Protein AF-A0A7G5ZNH6-F1 (afdb_monomer)

Radius of gyration: 26.56 Å; Cα contacts (8 Å, |Δi|>4): 134; chains: 1; bounding box: 66×35×70 Å

Solvent-accessible surface area (backbone atoms only — not comparable to full-atom values): 10692 Å² total; per-residue (Å²): 131,82,95,62,78,87,57,36,32,20,46,42,86,86,41,49,82,41,78,78,55,99,46,35,38,27,45,31,84,90,61,88,40,74,40,71,45,89,46,67,31,53,61,54,41,54,59,50,38,53,75,42,40,45,77,91,48,42,70,60,53,36,48,75,42,68,35,55,70,68,61,44,50,53,49,48,64,71,48,48,87,47,52,41,69,50,75,77,80,75,78,91,71,68,55,74,79,76,97,53,92,48,67,68,60,42,51,52,50,52,52,55,39,46,77,74,68,49,54,77,50,89,79,74,72,87,74,84,75,82,80,90,74,90,77,82,81,82,84,87,81,78,84,84,82,88,79,89,77,88,75,89,78,86,85,86,84,82,83,80,88,132

Nearest PDB structures (foldseek):
  5lq4-assembly1_B  TM=7.331E-01  e=2.150E-02  Cyanothece sp. PCC 7425
  8pz5-assembly1_B  TM=7.211E-01  e=5.035E-02  Cyanothece sp. PCC 7425

Sequence (162 aa):
MPLTPPILTRLTPTAPLLWRDERTLQLGDDGDMRFDADDPWVELLLSRLRSGFRRASFDVIAHATGAPRDAARALLARIAPLLLDDPPTPRPAWIESIGLADGRSEYRMREALADEGSRWSTTAQPTRWRSSWSGEPQPRCSSHASCETTRLTSRWRSNRDA

pLDDT: mean 72.9, std 21.89, range [30.67, 95.19]

Structure (mmCIF, N/CA/C/O backbone):
data_AF-A0A7G5ZNH6-F1
#
_entry.id   AF-A0A7G5ZNH6-F1
#
loop_
_atom_site.group_PDB
_atom_site.id
_atom_site.type_symbol
_atom_site.label_atom_id
_atom_site.label_alt_id
_atom_site.label_comp_id
_atom_site.label_asym_id
_atom_site.label_entity_id
_atom_site.label_seq_id
_atom_site.pdbx_PDB_ins_code
_atom_site.Cartn_x
_atom_site.Cartn_y
_atom_site.Cartn_z
_atom_site.occupancy
_atom_site.B_iso_or_equiv
_atom_site.auth_seq_id
_atom_site.auth_comp_id
_atom_site.auth_asym_id
_atom_site.auth_atom_id
_atom_site.pdbx_PDB_model_num
ATOM 1 N N . MET A 1 1 ? -6.447 -16.656 -20.435 1.00 41.53 1 MET A N 1
ATOM 2 C CA . MET A 1 1 ? -5.672 -15.439 -20.105 1.00 41.53 1 MET A CA 1
ATOM 3 C C . MET A 1 1 ? -6.065 -15.012 -18.698 1.00 41.53 1 MET A C 1
ATOM 5 O O . MET A 1 1 ? -7.253 -14.775 -18.505 1.00 41.53 1 MET A O 1
ATOM 9 N N . PRO A 1 2 ? -5.168 -15.004 -17.697 1.00 47.31 2 PRO A N 1
ATOM 10 C CA . PRO A 1 2 ? -5.538 -14.529 -16.367 1.00 47.31 2 PRO A CA 1
ATOM 11 C C . PRO A 1 2 ? -5.859 -13.027 -16.430 1.00 47.31 2 PRO A C 1
ATOM 13 O O . PRO A 1 2 ? -5.131 -12.261 -17.052 1.00 47.31 2 PRO A O 1
ATOM 16 N N . LEU A 1 3 ? -6.963 -12.620 -15.801 1.00 57.75 3 LEU A N 1
ATOM 17 C CA . LEU A 1 3 ? -7.520 -11.258 -15.849 1.00 57.75 3 LEU A CA 1
ATOM 18 C C . LEU A 1 3 ? -6.776 -10.246 -14.958 1.00 57.75 3 LEU A C 1
ATOM 20 O O . LEU A 1 3 ? -7.208 -9.106 -14.820 1.00 57.75 3 LEU A O 1
ATOM 24 N N . THR A 1 4 ? -5.669 -10.639 -14.329 1.00 51.97 4 THR A N 1
ATOM 25 C CA . THR A 1 4 ? -4.931 -9.782 -13.396 1.00 51.97 4 THR A CA 1
ATOM 26 C C . THR A 1 4 ? -3.460 -9.770 -13.789 1.00 51.97 4 THR A C 1
ATOM 28 O O . THR A 1 4 ? -2.849 -10.843 -13.821 1.00 51.97 4 THR A O 1
ATOM 31 N N . PRO A 1 5 ? -2.874 -8.592 -14.073 1.00 56.25 5 PRO A N 1
ATOM 32 C CA . PRO A 1 5 ? -1.433 -8.468 -14.215 1.00 56.25 5 PRO A CA 1
ATOM 33 C C . PRO A 1 5 ? -0.747 -9.069 -12.979 1.00 56.25 5 PRO A C 1
ATOM 35 O O . PRO A 1 5 ? -1.223 -8.851 -11.863 1.00 56.25 5 PRO A O 1
ATOM 38 N N . PRO A 1 6 ? 0.372 -9.798 -13.125 1.00 66.38 6 PRO A N 1
ATOM 39 C CA . PRO A 1 6 ? 1.111 -10.357 -11.991 1.00 66.38 6 PRO A CA 1
ATOM 40 C C . PRO A 1 6 ? 1.822 -9.284 -11.147 1.00 66.38 6 PRO A C 1
ATOM 42 O O . PRO A 1 6 ? 2.584 -9.632 -10.251 1.00 66.38 6 PRO A O 1
ATOM 45 N N . ILE A 1 7 ? 1.585 -8.002 -11.438 1.00 75.00 7 ILE A N 1
ATOM 46 C CA . ILE A 1 7 ? 2.196 -6.855 -10.780 1.00 75.00 7 ILE A CA 1
ATOM 47 C C . ILE A 1 7 ? 1.801 -6.877 -9.301 1.00 75.00 7 ILE A C 1
ATOM 49 O O . ILE A 1 7 ? 0.620 -6.819 -8.946 1.00 75.00 7 ILE A O 1
ATOM 53 N N . LEU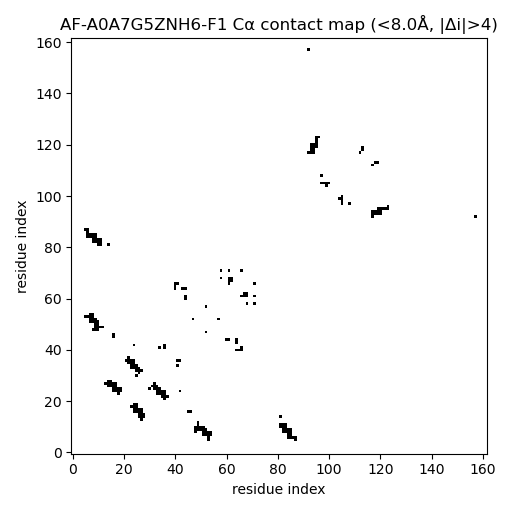 A 1 8 ? 2.811 -7.015 -8.448 1.00 85.50 8 LEU A N 1
ATOM 54 C CA . LEU A 1 8 ? 2.682 -6.876 -7.006 1.00 85.50 8 LEU A CA 1
ATOM 55 C C . LEU A 1 8 ? 2.840 -5.402 -6.652 1.00 85.50 8 LEU A C 1
ATOM 57 O O . LEU A 1 8 ? 3.670 -4.713 -7.222 1.00 85.50 8 LEU A O 1
ATOM 61 N N . THR A 1 9 ? 2.043 -4.926 -5.711 1.00 90.00 9 THR A N 1
ATOM 62 C CA . THR A 1 9 ? 2.168 -3.601 -5.112 1.00 90.00 9 THR A CA 1
ATOM 63 C C . THR A 1 9 ? 2.789 -3.767 -3.733 1.00 90.00 9 THR A C 1
ATOM 65 O O . THR A 1 9 ? 2.381 -4.651 -2.980 1.00 90.00 9 THR A O 1
ATOM 68 N N . ARG A 1 10 ? 3.750 -2.924 -3.368 1.00 91.56 10 ARG A N 1
ATOM 69 C CA . ARG A 1 10 ? 4.380 -2.912 -2.042 1.00 91.56 10 ARG A CA 1
ATOM 70 C C . ARG A 1 10 ? 4.519 -1.496 -1.512 1.00 91.56 10 ARG A C 1
ATOM 72 O O . ARG A 1 10 ? 4.563 -0.539 -2.278 1.00 91.56 10 ARG A O 1
ATOM 79 N N . LEU A 1 11 ? 4.608 -1.367 -0.193 1.00 90.88 11 LEU A N 1
ATOM 80 C CA . LEU A 1 11 ? 5.057 -0.114 0.413 1.00 90.88 11 LEU A CA 1
ATOM 81 C C . LEU A 1 11 ? 6.497 0.192 -0.012 1.00 90.88 11 LEU A C 1
ATOM 83 O O . LEU A 1 11 ? 7.318 -0.723 -0.132 1.00 90.88 11 LEU A O 1
ATOM 87 N N . THR A 1 12 ? 6.796 1.473 -0.229 1.00 87.56 12 THR A N 1
ATOM 88 C CA . THR A 1 12 ? 8.145 1.911 -0.585 1.00 87.56 12 THR A CA 1
ATOM 89 C C . THR A 1 12 ? 9.167 1.459 0.467 1.00 87.56 12 THR A C 1
ATOM 91 O O .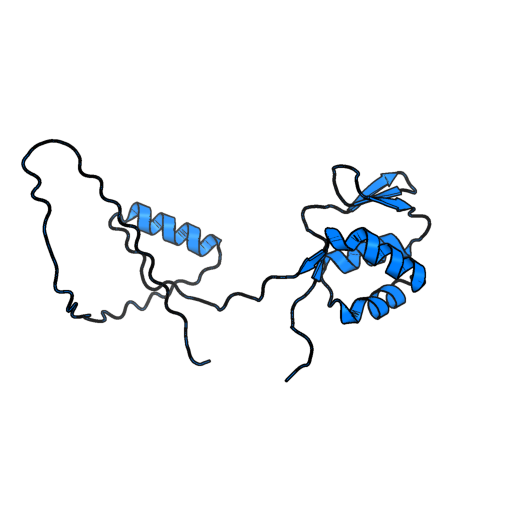 THR A 1 12 ? 8.951 1.664 1.665 1.00 87.56 12 THR A O 1
ATOM 94 N N . PRO A 1 13 ? 10.297 0.848 0.061 1.00 85.44 13 PRO A N 1
ATOM 95 C CA . PRO A 1 13 ? 11.324 0.415 1.004 1.00 85.44 13 PRO A CA 1
ATOM 96 C C . PRO A 1 13 ? 12.049 1.593 1.665 1.00 85.44 13 PRO A C 1
ATOM 98 O O . PRO A 1 13 ? 12.685 1.403 2.697 1.00 85.44 13 PRO A O 1
ATOM 101 N N . THR A 1 14 ? 11.945 2.797 1.094 1.00 86.38 14 THR A N 1
ATOM 102 C CA . THR A 1 14 ? 12.556 4.018 1.634 1.00 86.38 14 THR A CA 1
ATOM 103 C C . THR A 1 14 ? 11.829 4.562 2.860 1.00 86.38 14 THR A C 1
ATOM 105 O O . THR A 1 14 ? 12.404 5.368 3.577 1.00 86.38 14 THR A O 1
ATOM 108 N N . ALA A 1 15 ? 10.592 4.125 3.123 1.00 87.06 15 ALA A N 1
ATOM 109 C CA . ALA A 1 15 ? 9.819 4.553 4.282 1.00 87.06 15 ALA A CA 1
ATOM 110 C C . ALA A 1 15 ? 9.775 3.426 5.332 1.00 87.06 15 ALA A C 1
ATOM 112 O O . ALA A 1 15 ? 8.913 2.543 5.248 1.00 87.06 15 ALA A O 1
ATOM 113 N N . PRO A 1 16 ? 10.701 3.396 6.311 1.00 87.75 16 PRO A N 1
ATOM 114 C CA . PRO A 1 16 ? 10.678 2.387 7.365 1.00 87.75 16 PRO A CA 1
ATOM 115 C C . PRO A 1 16 ? 9.462 2.569 8.283 1.00 87.75 16 PRO A C 1
ATOM 117 O O . PRO A 1 16 ? 9.012 3.688 8.518 1.00 87.75 16 PRO A O 1
ATOM 120 N N . LEU A 1 17 ? 8.949 1.460 8.822 1.00 89.62 17 LEU A N 1
ATOM 121 C CA . LEU A 1 17 ? 7.945 1.477 9.887 1.00 89.62 17 LEU A CA 1
ATOM 122 C C . LEU A 1 17 ? 8.673 1.608 11.231 1.00 89.62 17 LEU A C 1
ATOM 124 O O . LEU A 1 17 ? 9.494 0.753 11.564 1.00 89.62 17 LEU A O 1
ATOM 128 N N . LEU A 1 18 ? 8.401 2.682 11.967 1.00 90.94 18 LEU A N 1
ATOM 129 C CA . LEU A 1 18 ? 9.095 3.057 13.196 1.00 90.94 18 LEU A CA 1
ATOM 130 C C . LEU A 1 18 ? 8.087 3.317 14.313 1.00 90.94 18 LEU A C 1
ATOM 132 O O . LEU A 1 18 ? 7.149 4.091 14.142 1.00 90.94 18 LEU A O 1
ATOM 136 N N . TRP A 1 19 ? 8.324 2.734 15.481 1.00 91.38 19 TRP A N 1
ATOM 137 C CA .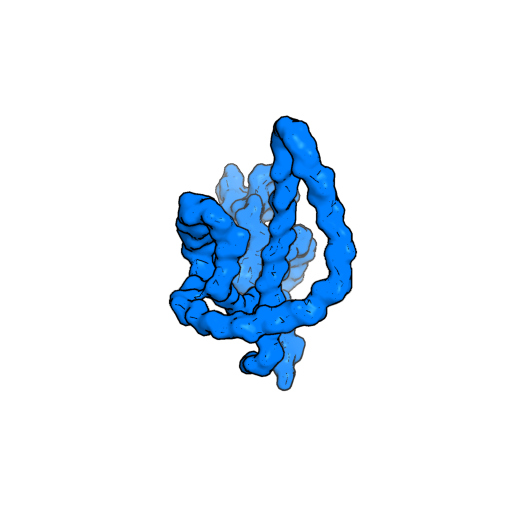 TRP A 1 19 ? 7.643 3.132 16.708 1.00 91.38 19 TRP A CA 1
ATOM 138 C C . TRP A 1 19 ? 8.243 4.449 17.212 1.00 91.38 19 TRP A C 1
ATOM 140 O O . TRP A 1 19 ? 9.465 4.565 17.337 1.00 91.38 19 TRP A O 1
ATOM 150 N N . ARG A 1 20 ? 7.402 5.462 17.445 1.00 89.81 20 ARG A N 1
ATOM 151 C CA . ARG A 1 20 ? 7.835 6.758 18.003 1.00 89.81 20 ARG A CA 1
ATOM 152 C C . ARG A 1 20 ? 7.628 6.835 19.507 1.00 89.81 20 ARG A C 1
ATOM 154 O O . ARG A 1 20 ? 8.496 7.349 20.205 1.00 89.81 20 ARG A O 1
ATOM 161 N N . ASP A 1 21 ? 6.517 6.291 19.968 1.00 89.31 21 ASP A N 1
ATOM 162 C CA . ASP A 1 21 ? 6.145 6.134 21.369 1.00 89.31 21 ASP A CA 1
ATOM 163 C C . ASP A 1 21 ? 5.277 4.871 21.500 1.00 89.31 21 ASP A C 1
ATOM 165 O O . ASP A 1 21 ? 5.155 4.102 20.545 1.00 89.31 21 ASP A O 1
ATOM 169 N N . GLU A 1 22 ? 4.697 4.627 22.671 1.00 88.44 22 GLU A N 1
ATOM 170 C CA . GLU A 1 22 ? 3.891 3.437 22.949 1.00 88.44 22 GLU A CA 1
ATOM 171 C C . GLU A 1 22 ? 2.554 3.368 22.190 1.00 88.44 22 GLU A C 1
ATOM 173 O O . GLU A 1 22 ? 1.926 2.309 22.178 1.00 88.44 22 GLU A O 1
ATOM 178 N N . ARG A 1 23 ? 2.120 4.460 21.545 1.00 90.06 23 ARG A N 1
ATOM 179 C CA . ARG A 1 23 ? 0.837 4.557 20.818 1.00 90.06 23 ARG A CA 1
ATOM 180 C C . ARG A 1 23 ? 0.964 5.094 19.400 1.00 90.06 23 ARG A C 1
ATOM 182 O O . ARG A 1 23 ? -0.035 5.184 18.700 1.00 90.06 23 ARG A O 1
ATOM 189 N N . THR A 1 24 ? 2.163 5.432 18.945 1.00 91.12 24 THR A N 1
ATOM 190 C CA . THR A 1 24 ? 2.360 6.088 17.655 1.00 91.12 24 THR A CA 1
ATOM 191 C C . THR A 1 24 ? 3.302 5.284 16.781 1.00 91.12 24 THR A C 1
ATOM 193 O O . THR A 1 24 ? 4.517 5.216 17.005 1.00 91.12 24 THR A O 1
ATOM 196 N N . LEU A 1 25 ? 2.731 4.752 15.704 1.00 92.06 25 LEU A N 1
ATOM 197 C CA . LEU A 1 25 ? 3.462 4.187 14.580 1.00 92.06 25 LEU A CA 1
ATOM 198 C C . LEU A 1 25 ? 3.701 5.264 13.529 1.00 92.06 25 LEU A C 1
ATOM 200 O O . LEU A 1 25 ? 2.788 5.967 13.102 1.00 92.06 25 LEU A O 1
ATOM 204 N N . GLN A 1 26 ? 4.937 5.370 13.069 1.00 91.81 26 GLN A N 1
ATOM 205 C CA . GLN A 1 26 ? 5.335 6.262 11.995 1.00 91.81 26 GLN A CA 1
ATOM 206 C C . GLN A 1 26 ? 5.799 5.457 10.784 1.00 91.81 26 GLN A C 1
ATOM 208 O O . GLN A 1 26 ? 6.508 4.462 10.916 1.00 91.81 26 GLN A O 1
ATOM 213 N N . LEU A 1 27 ? 5.430 5.922 9.595 1.00 89.81 27 LEU A N 1
ATOM 214 C CA . LEU A 1 27 ? 5.951 5.424 8.330 1.00 89.81 27 LEU A CA 1
ATOM 215 C C . LEU A 1 27 ? 6.824 6.507 7.685 1.00 89.81 27 LEU A C 1
ATOM 217 O O . LEU A 1 27 ? 6.343 7.605 7.411 1.00 89.81 27 LEU A O 1
ATOM 221 N N . GLY A 1 28 ? 8.099 6.189 7.455 1.00 87.19 28 GLY A N 1
ATOM 222 C CA . GLY A 1 28 ? 9.112 7.147 7.001 1.00 87.19 28 GLY A CA 1
ATOM 223 C C . GLY A 1 28 ? 9.904 7.774 8.148 1.00 87.19 28 GLY A C 1
ATOM 224 O O . GLY A 1 28 ? 9.526 7.680 9.315 1.00 87.19 28 GLY A O 1
ATOM 225 N N . ASP A 1 29 ? 11.016 8.419 7.824 1.00 80.62 29 ASP A N 1
ATOM 226 C CA . ASP A 1 29 ? 11.873 9.170 8.747 1.00 80.62 29 ASP A CA 1
ATOM 227 C C . ASP A 1 29 ? 11.396 10.618 8.935 1.00 80.62 29 ASP A C 1
ATOM 229 O O . ASP A 1 29 ? 11.314 11.072 10.081 1.00 80.62 29 ASP A O 1
ATOM 233 N N . ASP A 1 30 ? 10.958 11.268 7.854 1.00 74.75 30 ASP A N 1
ATOM 234 C CA . ASP A 1 30 ? 10.580 12.692 7.805 1.00 74.75 30 ASP A CA 1
ATOM 235 C C . ASP A 1 30 ? 9.285 13.060 8.561 1.00 74.75 30 ASP A C 1
ATOM 237 O O . ASP A 1 30 ? 9.006 14.231 8.804 1.00 74.75 30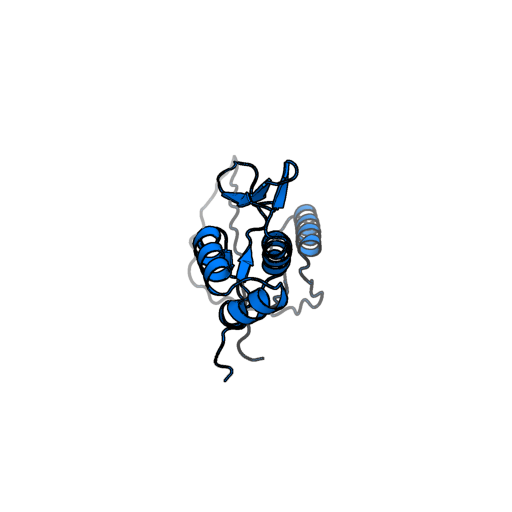 ASP A O 1
ATOM 241 N N . GLY A 1 31 ? 8.514 12.076 9.040 1.00 63.88 31 GLY A N 1
ATOM 242 C CA . GLY A 1 31 ? 7.381 12.329 9.946 1.00 63.88 31 GLY A CA 1
ATOM 243 C C . GLY A 1 31 ? 6.026 12.561 9.285 1.00 63.88 31 GLY A C 1
ATOM 244 O O . GLY A 1 31 ? 5.051 12.760 10.009 1.00 63.88 31 GLY A O 1
ATOM 245 N N . ASP A 1 32 ? 5.935 12.462 7.960 1.00 72.81 32 ASP A N 1
ATOM 246 C CA . ASP A 1 32 ? 4.722 12.800 7.202 1.00 72.81 32 ASP A CA 1
ATOM 247 C C . ASP A 1 32 ? 3.515 11.895 7.487 1.00 72.81 32 ASP A C 1
ATOM 249 O O . ASP A 1 32 ? 2.368 12.293 7.269 1.00 72.81 32 ASP A O 1
ATOM 253 N N . MET A 1 33 ? 3.732 10.673 7.985 1.00 87.44 33 MET A N 1
ATOM 254 C CA . MET A 1 33 ? 2.647 9.717 8.185 1.00 87.44 33 MET A CA 1
ATOM 255 C C . MET A 1 33 ? 2.729 9.017 9.538 1.00 87.44 33 MET A C 1
ATOM 257 O O . MET A 1 33 ? 3.569 8.147 9.765 1.00 87.44 33 MET A O 1
ATOM 261 N N . ARG A 1 34 ? 1.814 9.402 10.433 1.00 90.56 34 ARG A N 1
ATOM 262 C CA . ARG A 1 34 ? 1.647 8.824 11.770 1.00 90.56 34 ARG A CA 1
ATOM 263 C C . ARG A 1 34 ? 0.291 8.150 11.917 1.00 90.56 34 ARG A C 1
ATOM 265 O O . ARG A 1 34 ? -0.716 8.631 11.382 1.00 90.56 34 ARG A O 1
ATOM 272 N N . PHE A 1 35 ? 0.277 7.053 12.650 1.00 89.69 35 PHE A N 1
ATOM 273 C CA . PHE A 1 35 ? -0.885 6.227 12.914 1.00 89.69 35 PHE A CA 1
ATOM 274 C C . PHE A 1 35 ? -0.965 5.957 14.405 1.00 89.69 35 PHE A C 1
ATOM 276 O O . PHE A 1 35 ? 0.056 5.715 15.047 1.00 89.69 35 PHE A O 1
ATOM 283 N N . ASP A 1 36 ? -2.186 6.001 14.919 1.00 86.62 36 ASP A N 1
ATOM 284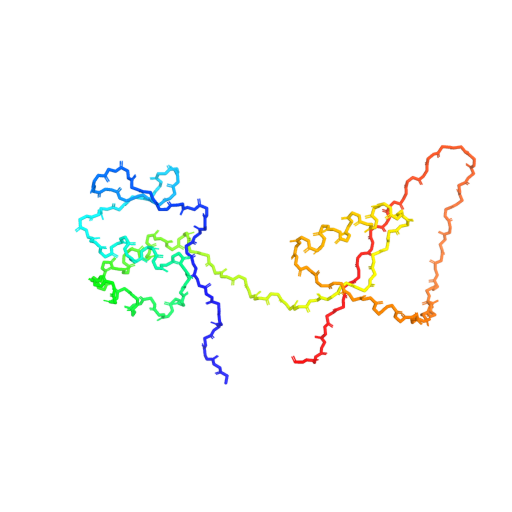 C CA . ASP A 1 36 ? -2.474 5.522 16.259 1.00 86.62 36 ASP A CA 1
ATOM 285 C C . ASP A 1 36 ? -2.331 3.993 16.275 1.00 86.62 36 ASP A C 1
ATOM 287 O O . ASP A 1 36 ? -2.792 3.309 15.355 1.00 86.62 36 ASP A O 1
ATOM 291 N N . ALA A 1 37 ? -1.635 3.480 17.280 1.00 82.50 37 ALA A N 1
ATOM 292 C CA . ALA A 1 37 ? -1.351 2.069 17.474 1.00 82.50 37 ALA A CA 1
ATOM 293 C C . ALA A 1 37 ? -2.330 1.395 18.450 1.00 82.50 37 ALA A C 1
ATOM 295 O O . ALA A 1 37 ? -2.194 0.198 18.709 1.00 82.50 37 ALA A O 1
ATOM 296 N N . ASP A 1 38 ? -3.340 2.125 18.939 1.00 86.44 38 ASP A N 1
ATOM 297 C CA . ASP A 1 38 ? -4.484 1.563 19.674 1.00 86.44 38 ASP A CA 1
ATOM 298 C C . ASP A 1 38 ? -5.206 0.465 18.882 1.00 86.44 38 ASP A C 1
ATOM 300 O O . ASP A 1 38 ? -5.824 -0.437 19.451 1.00 86.44 38 ASP A O 1
ATOM 304 N N . ASP A 1 39 ? -5.090 0.531 17.558 1.00 87.00 39 ASP A N 1
ATOM 305 C CA . ASP A 1 39 ? -5.583 -0.447 16.611 1.00 87.00 39 ASP A CA 1
ATOM 306 C C . ASP A 1 39 ? -4.462 -1.434 16.207 1.00 87.00 39 ASP A C 1
ATOM 308 O O . ASP A 1 39 ? -3.713 -1.175 15.257 1.00 87.00 39 ASP A O 1
ATOM 312 N N . PRO A 1 40 ? -4.348 -2.622 16.841 1.00 87.00 40 PRO A N 1
ATOM 313 C CA . PRO A 1 40 ? -3.253 -3.568 16.580 1.00 87.00 40 PRO A CA 1
ATOM 314 C C . PRO A 1 40 ? -3.238 -4.105 15.138 1.00 87.00 40 PRO A C 1
ATOM 316 O O . PRO A 1 40 ? -2.217 -4.588 14.645 1.00 87.00 40 PRO A O 1
ATOM 319 N N . TRP A 1 41 ? -4.363 -4.004 14.423 1.00 93.31 41 TRP A N 1
ATOM 320 C CA . TRP A 1 41 ? -4.447 -4.384 13.015 1.00 93.31 41 TRP A CA 1
ATOM 321 C C . TRP A 1 41 ? -3.618 -3.466 12.104 1.00 93.31 41 TRP A C 1
ATOM 323 O O . TRP A 1 41 ? -3.218 -3.911 11.027 1.00 93.31 41 TRP A O 1
ATOM 333 N N . VAL A 1 42 ? -3.336 -2.220 12.509 1.00 92.94 42 VAL A N 1
ATOM 334 C CA . VAL A 1 42 ? -2.581 -1.245 11.701 1.00 92.94 42 VAL A CA 1
ATOM 335 C C . VAL A 1 42 ? -1.148 -1.719 11.491 1.00 92.94 42 VAL A C 1
ATOM 337 O O . VAL A 1 42 ? -0.686 -1.789 10.350 1.00 92.94 42 VAL A O 1
ATOM 340 N N . GLU A 1 43 ? -0.457 -2.106 12.564 1.00 92.12 43 GLU A N 1
ATOM 341 C CA . GLU A 1 43 ? 0.921 -2.603 12.490 1.00 92.12 43 GLU A CA 1
ATOM 342 C C . GLU A 1 43 ? 1.016 -3.867 11.630 1.00 92.12 43 GLU A C 1
ATOM 344 O O . GLU A 1 43 ? 1.864 -3.967 10.734 1.00 92.12 43 GLU A O 1
ATOM 349 N N . LEU A 1 44 ? 0.114 -4.824 11.874 1.00 92.81 44 LEU A N 1
ATOM 350 C CA . LEU A 1 44 ? 0.065 -6.099 11.161 1.00 92.81 44 LEU A CA 1
ATOM 351 C C . LEU A 1 44 ? -0.206 -5.893 9.670 1.00 92.81 44 LEU A C 1
ATOM 353 O O . LEU A 1 44 ? 0.460 -6.498 8.822 1.00 92.81 44 LEU A O 1
ATOM 357 N N . LEU A 1 45 ? -1.154 -5.013 9.340 1.00 93.94 45 LEU A N 1
ATOM 358 C CA . LEU A 1 45 ? -1.494 -4.695 7.962 1.00 93.94 45 LEU A CA 1
ATOM 359 C C . LEU A 1 45 ? -0.316 -4.016 7.262 1.00 93.94 45 LEU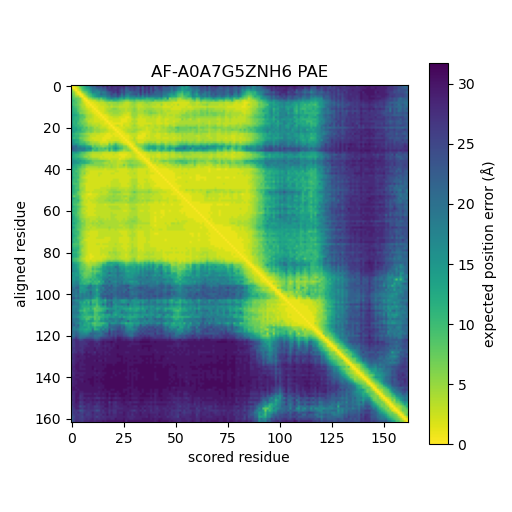 A C 1
ATOM 361 O O . LEU A 1 45 ? 0.123 -4.515 6.228 1.00 93.94 45 LEU A O 1
ATOM 365 N N . LEU A 1 46 ? 0.257 -2.951 7.830 1.00 92.25 46 LEU A N 1
ATOM 366 C CA . LEU A 1 46 ? 1.408 -2.253 7.241 1.00 92.25 46 LEU A CA 1
ATOM 367 C C . LEU A 1 46 ? 2.603 -3.194 7.038 1.00 92.25 46 LEU A C 1
ATOM 369 O O . LEU A 1 46 ? 3.200 -3.218 5.957 1.00 92.25 46 LEU A O 1
ATOM 373 N N . SER A 1 47 ? 2.898 -4.038 8.027 1.00 90.56 47 SER A N 1
ATOM 374 C CA . SER A 1 47 ? 3.942 -5.063 7.931 1.00 90.56 47 SER A CA 1
ATOM 375 C C . SER A 1 47 ? 3.682 -6.034 6.778 1.00 90.56 47 SER A C 1
ATOM 377 O O . SER A 1 47 ? 4.598 -6.366 6.020 1.00 90.56 47 SER A O 1
ATOM 379 N N . ARG A 1 48 ? 2.423 -6.440 6.571 1.00 91.69 48 ARG A N 1
ATOM 380 C CA . ARG A 1 48 ? 2.048 -7.310 5.454 1.00 91.69 48 ARG A CA 1
ATOM 381 C C . ARG A 1 48 ? 2.178 -6.607 4.103 1.00 91.69 48 ARG A C 1
ATOM 383 O O . ARG A 1 48 ? 2.700 -7.214 3.168 1.00 91.69 48 ARG A O 1
ATOM 390 N N . LEU A 1 49 ? 1.776 -5.341 3.986 1.00 92.38 49 LEU A N 1
ATOM 391 C CA . LEU A 1 49 ? 1.870 -4.585 2.728 1.00 92.38 49 LEU A CA 1
ATOM 392 C C . LEU A 1 49 ? 3.326 -4.341 2.288 1.00 92.38 49 LEU A C 1
ATOM 394 O O . LEU A 1 49 ? 3.584 -4.230 1.088 1.00 92.38 49 LEU A O 1
ATOM 398 N N . ARG A 1 50 ? 4.298 -4.335 3.215 1.00 90.06 50 ARG A N 1
ATOM 399 C CA . ARG A 1 50 ? 5.737 -4.289 2.877 1.00 90.06 50 ARG A CA 1
ATOM 400 C C . ARG A 1 50 ? 6.220 -5.525 2.118 1.00 90.06 50 ARG A C 1
ATOM 402 O O . ARG A 1 50 ? 7.105 -5.408 1.278 1.00 90.06 50 ARG A O 1
ATOM 409 N N . SER A 1 51 ? 5.634 -6.695 2.381 1.00 87.31 51 SER A N 1
ATOM 410 C CA . SER A 1 51 ? 6.000 -7.943 1.689 1.00 87.31 51 SER A CA 1
ATOM 411 C C . SER A 1 51 ? 5.478 -8.034 0.248 1.00 87.31 51 SER A C 1
ATOM 413 O O . SER A 1 51 ? 5.885 -8.923 -0.496 1.00 87.31 51 SER A O 1
ATOM 415 N N . GLY A 1 52 ? 4.603 -7.109 -0.152 1.00 90.25 52 GLY A N 1
ATOM 416 C CA . GLY A 1 52 ? 3.961 -7.101 -1.458 1.00 90.25 52 GLY A CA 1
ATOM 417 C C . GLY A 1 52 ? 2.609 -7.815 -1.462 1.00 90.25 52 GLY A C 1
ATOM 418 O O . GLY A 1 52 ? 2.403 -8.849 -0.825 1.00 90.25 52 GLY A O 1
ATOM 419 N N . PHE A 1 53 ? 1.660 -7.243 -2.192 1.00 91.12 53 PHE A N 1
ATOM 420 C CA . PHE A 1 53 ? 0.299 -7.742 -2.325 1.00 91.12 53 PHE A CA 1
ATOM 421 C C . PHE A 1 53 ? -0.282 -7.367 -3.686 1.00 91.12 53 PHE A C 1
ATOM 423 O O . PHE A 1 53 ? 0.160 -6.430 -4.341 1.00 91.12 53 PHE A O 1
ATOM 430 N N . ARG A 1 54 ? -1.321 -8.076 -4.126 1.00 89.44 54 ARG A N 1
ATOM 431 C CA . ARG A 1 54 ? -2.117 -7.627 -5.274 1.00 89.44 54 ARG A CA 1
ATOM 432 C C . ARG A 1 54 ? -3.158 -6.631 -4.789 1.00 89.44 54 ARG A C 1
ATOM 434 O O . ARG A 1 54 ? -3.878 -6.949 -3.844 1.00 89.44 54 ARG A O 1
ATOM 441 N N . ARG A 1 55 ? -3.331 -5.495 -5.475 1.00 89.31 55 ARG A N 1
ATOM 442 C CA . ARG A 1 55 ? -4.350 -4.490 -5.098 1.00 89.31 55 ARG A CA 1
ATOM 443 C C . ARG A 1 55 ? -5.753 -5.084 -4.945 1.00 89.31 55 ARG A C 1
ATOM 445 O O . ARG A 1 55 ? -6.450 -4.767 -3.991 1.00 89.31 55 ARG A O 1
ATOM 452 N N . ALA A 1 56 ? -6.133 -6.010 -5.829 1.00 88.81 56 ALA A N 1
ATOM 453 C CA . ALA A 1 56 ? -7.425 -6.701 -5.770 1.00 88.81 56 ALA A CA 1
ATOM 454 C C . ALA A 1 56 ? -7.606 -7.586 -4.518 1.00 88.81 56 ALA A C 1
ATOM 456 O O . ALA A 1 56 ? -8.731 -7.877 -4.127 1.00 88.81 56 ALA A O 1
ATOM 457 N N . SER A 1 57 ? -6.513 -8.013 -3.882 1.00 90.81 57 SER A N 1
ATOM 458 C CA . SER A 1 57 ? -6.527 -8.845 -2.674 1.00 90.81 57 SER A CA 1
ATOM 459 C C . SER A 1 57 ? -6.507 -8.027 -1.379 1.00 90.81 57 SER A C 1
ATOM 461 O O . SER A 1 57 ? -6.513 -8.622 -0.304 1.00 90.81 57 SER A O 1
ATOM 463 N N . PHE A 1 58 ? -6.486 -6.690 -1.455 1.00 93.50 58 PHE A N 1
ATOM 464 C CA . PHE A 1 58 ? -6.361 -5.825 -0.280 1.00 93.50 58 PHE A CA 1
ATOM 465 C C . PHE A 1 58 ? -7.445 -6.086 0.771 1.00 93.50 58 PHE A C 1
ATOM 467 O O . PHE A 1 58 ? -7.115 -6.337 1.925 1.00 93.50 58 PHE A O 1
ATOM 474 N N . ASP A 1 59 ? -8.721 -6.095 0.368 1.00 94.12 59 ASP A N 1
ATOM 475 C CA . ASP A 1 59 ? -9.847 -6.277 1.297 1.00 94.12 59 ASP A CA 1
ATOM 476 C C . ASP A 1 59 ? -9.749 -7.626 2.052 1.00 94.12 59 ASP A C 1
ATOM 478 O O . ASP A 1 59 ? -10.106 -7.710 3.224 1.00 94.12 59 ASP A O 1
ATOM 482 N N . VAL A 1 60 ? -9.209 -8.673 1.412 1.00 94.19 60 VAL A N 1
ATOM 483 C CA . VAL A 1 60 ? -8.992 -9.992 2.037 1.00 94.19 60 VAL A CA 1
ATOM 484 C C . VAL A 1 60 ? -7.865 -9.937 3.068 1.00 94.19 60 VAL A C 1
ATOM 486 O O . VAL A 1 60 ? -7.988 -10.507 4.149 1.00 94.19 60 VAL A O 1
ATOM 489 N N . ILE A 1 61 ? -6.772 -9.240 2.749 1.00 94.06 61 ILE A N 1
ATOM 490 C CA . ILE A 1 61 ? -5.630 -9.075 3.657 1.00 94.06 61 ILE A CA 1
ATOM 491 C C . ILE A 1 61 ? -6.039 -8.248 4.879 1.00 94.06 61 ILE A C 1
ATOM 493 O O . ILE A 1 61 ? -5.746 -8.650 6.000 1.00 94.06 61 ILE A O 1
ATOM 497 N N . ALA A 1 62 ? -6.761 -7.145 4.667 1.00 95.12 62 ALA A N 1
ATOM 498 C CA . ALA A 1 62 ? -7.281 -6.301 5.739 1.00 95.12 62 ALA A CA 1
ATOM 499 C C . ALA A 1 62 ? -8.218 -7.081 6.673 1.00 95.12 62 ALA A C 1
ATOM 501 O O . ALA A 1 62 ? -8.113 -6.985 7.895 1.00 95.12 62 ALA A O 1
ATOM 502 N N . HIS A 1 63 ? -9.094 -7.911 6.104 1.00 95.19 63 HIS A N 1
ATOM 503 C CA . HIS A 1 63 ? -9.955 -8.779 6.898 1.00 95.19 63 HIS A CA 1
ATOM 504 C C . HIS A 1 63 ? -9.150 -9.796 7.721 1.00 95.19 63 HIS A C 1
ATOM 506 O O . HIS A 1 63 ? -9.432 -9.986 8.901 1.00 95.19 63 HIS A O 1
ATOM 512 N N . ALA A 1 64 ? -8.112 -10.404 7.136 1.00 93.75 64 ALA A N 1
ATOM 513 C CA . ALA A 1 64 ? -7.255 -11.368 7.828 1.00 93.75 64 ALA A CA 1
ATOM 514 C C . ALA A 1 64 ? -6.468 -10.757 9.002 1.00 93.75 64 ALA A C 1
ATOM 516 O O . ALA A 1 64 ? -6.154 -11.467 9.953 1.00 93.75 64 ALA A O 1
ATOM 517 N N . THR A 1 65 ? -6.171 -9.454 8.964 1.00 93.44 65 THR A N 1
ATOM 518 C CA . THR A 1 65 ? -5.539 -8.725 10.078 1.00 93.44 65 THR A CA 1
ATOM 519 C C . THR A 1 65 ? -6.541 -8.209 11.115 1.00 93.44 65 THR A C 1
ATOM 521 O O . THR A 1 65 ? -6.131 -7.562 12.071 1.00 93.44 65 THR A O 1
ATOM 524 N N . GLY A 1 66 ? -7.844 -8.466 10.940 1.00 94.31 66 GLY A N 1
ATOM 525 C CA . GLY A 1 66 ? -8.901 -8.000 11.844 1.00 94.31 66 GLY A CA 1
ATOM 526 C C . GLY A 1 66 ? -9.323 -6.542 11.633 1.00 94.31 66 GLY A C 1
ATOM 527 O O . GLY A 1 66 ? -10.009 -5.981 12.483 1.00 94.31 66 GLY A O 1
ATOM 528 N N . ALA A 1 67 ? -8.935 -5.919 10.517 1.00 93.69 67 ALA A N 1
ATOM 529 C CA . ALA A 1 67 ? -9.224 -4.514 10.262 1.00 93.69 67 ALA A CA 1
ATOM 530 C C . ALA A 1 67 ? -10.695 -4.302 9.848 1.00 93.69 67 ALA A C 1
ATOM 532 O O . ALA A 1 67 ? -11.191 -5.002 8.952 1.00 93.69 67 ALA A O 1
ATOM 533 N N . PRO A 1 68 ? -11.394 -3.299 10.410 1.00 94.50 68 PRO A N 1
ATOM 534 C CA . PRO A 1 68 ? -12.688 -2.869 9.897 1.00 94.50 68 PRO A CA 1
ATOM 535 C C . PRO A 1 68 ? -12.552 -2.392 8.448 1.00 94.50 68 PRO A C 1
ATOM 537 O O . PRO A 1 68 ? -11.631 -1.645 8.116 1.00 94.50 68 PRO A O 1
ATOM 540 N N . ARG A 1 69 ? -13.483 -2.792 7.575 1.00 92.81 69 ARG A N 1
ATOM 541 C CA . ARG A 1 69 ? -13.377 -2.541 6.126 1.00 92.81 69 ARG A CA 1
ATOM 542 C C . ARG A 1 69 ? -13.193 -1.060 5.786 1.00 92.81 69 ARG A C 1
ATOM 544 O O . ARG A 1 69 ? -12.336 -0.725 4.970 1.00 92.81 69 ARG A O 1
ATOM 551 N N . ASP A 1 70 ? -13.984 -0.189 6.402 1.00 94.94 70 ASP A N 1
ATOM 552 C CA . ASP A 1 70 ? -13.952 1.246 6.108 1.00 94.94 70 ASP A CA 1
ATOM 553 C C . ASP A 1 70 ? -12.669 1.900 6.630 1.00 94.94 70 ASP A C 1
ATOM 555 O O . ASP A 1 70 ? -12.027 2.660 5.903 1.00 94.94 70 ASP A O 1
ATOM 559 N N . ALA A 1 71 ? -12.228 1.525 7.836 1.00 93.56 71 ALA A N 1
ATOM 560 C CA . ALA A 1 71 ? -10.966 1.987 8.410 1.00 93.56 71 ALA A CA 1
ATOM 561 C C . ALA A 1 71 ? -9.760 1.536 7.569 1.00 93.56 71 ALA A C 1
ATOM 563 O O . ALA A 1 71 ? -8.876 2.336 7.261 1.00 93.56 71 ALA A O 1
ATOM 564 N N . ALA A 1 72 ? -9.757 0.283 7.104 1.00 94.75 72 ALA A N 1
ATOM 565 C CA . ALA A 1 72 ? -8.714 -0.242 6.229 1.00 94.75 72 ALA A CA 1
ATOM 566 C C . ALA A 1 72 ? -8.659 0.496 4.883 1.00 94.75 72 ALA A C 1
ATOM 568 O O . ALA A 1 72 ? -7.577 0.790 4.377 1.00 94.75 72 ALA A O 1
ATOM 569 N N . ARG A 1 73 ? -9.814 0.832 4.297 1.00 94.56 73 ARG A N 1
ATOM 570 C CA . ARG A 1 73 ? -9.876 1.604 3.046 1.00 94.56 73 ARG A CA 1
ATOM 571 C C . ARG A 1 73 ? -9.423 3.047 3.230 1.00 94.56 73 ARG A C 1
ATOM 573 O O . ARG A 1 73 ? -8.720 3.565 2.364 1.00 94.56 73 ARG A O 1
ATOM 580 N N . ALA A 1 74 ? -9.770 3.673 4.353 1.00 94.38 74 ALA A N 1
ATOM 581 C CA . ALA A 1 74 ? -9.264 4.995 4.707 1.00 94.38 74 ALA A CA 1
ATOM 582 C C . ALA A 1 74 ? -7.736 4.979 4.884 1.00 94.38 74 ALA A C 1
ATOM 584 O O . ALA A 1 74 ? -7.043 5.862 4.372 1.00 94.38 74 ALA A O 1
ATOM 585 N N . LEU A 1 75 ? -7.198 3.938 5.529 1.00 93.06 75 LEU A N 1
ATOM 586 C CA . LEU A 1 75 ? -5.756 3.731 5.634 1.00 93.06 75 LEU A CA 1
ATOM 587 C C . LEU A 1 75 ? -5.117 3.549 4.252 1.00 93.06 75 LEU A C 1
ATOM 589 O O . LEU A 1 75 ? -4.129 4.217 3.957 1.00 93.06 75 LEU A O 1
ATOM 593 N N . LEU A 1 76 ? -5.699 2.707 3.389 1.00 93.88 76 LEU A N 1
ATOM 594 C CA . LEU A 1 76 ? -5.205 2.488 2.028 1.00 93.88 76 LEU A CA 1
ATOM 595 C C . LEU A 1 76 ? -5.134 3.796 1.234 1.00 93.88 76 LEU A C 1
ATOM 597 O O . LEU A 1 76 ? -4.141 4.046 0.557 1.00 93.88 76 LEU A O 1
ATOM 601 N N . ALA A 1 77 ? -6.167 4.635 1.332 1.00 93.81 77 ALA A N 1
ATOM 602 C CA . ALA A 1 77 ? -6.198 5.933 0.669 1.00 93.81 77 ALA A CA 1
ATOM 603 C C . ALA A 1 77 ? -5.082 6.864 1.173 1.00 93.81 77 ALA A C 1
ATOM 605 O O . ALA A 1 77 ? -4.454 7.545 0.365 1.00 93.81 77 ALA A O 1
ATOM 606 N N . ARG A 1 78 ? -4.788 6.851 2.482 1.00 92.50 78 ARG A N 1
ATOM 607 C CA . ARG A 1 78 ? -3.682 7.626 3.070 1.00 92.50 78 ARG A CA 1
ATOM 608 C C . ARG A 1 78 ? -2.307 7.151 2.602 1.00 92.50 78 ARG A C 1
ATOM 610 O O . ARG A 1 78 ? -1.462 7.985 2.301 1.00 92.50 78 ARG A O 1
ATOM 617 N N . ILE A 1 79 ? -2.082 5.838 2.532 1.00 92.00 79 ILE A N 1
ATOM 618 C CA . ILE A 1 79 ? -0.775 5.269 2.156 1.00 92.00 79 ILE A CA 1
ATOM 619 C C . ILE A 1 79 ? -0.587 5.125 0.642 1.00 92.00 79 ILE A C 1
ATOM 621 O O . ILE A 1 79 ? 0.514 4.805 0.205 1.00 92.00 79 ILE A O 1
ATOM 625 N N . ALA A 1 80 ? -1.627 5.350 -0.167 1.00 91.62 80 ALA A N 1
ATOM 626 C CA . ALA A 1 80 ? -1.582 5.197 -1.621 1.00 91.62 80 ALA A CA 1
ATOM 627 C C . ALA A 1 80 ? -0.389 5.896 -2.312 1.00 91.62 80 ALA A C 1
ATOM 629 O O . ALA A 1 80 ? 0.185 5.276 -3.207 1.00 91.62 80 ALA A O 1
ATOM 630 N N . PRO A 1 81 ? 0.047 7.109 -1.906 1.00 90.00 81 PRO A N 1
ATOM 631 C CA . PRO A 1 81 ? 1.223 7.764 -2.491 1.00 90.00 81 PRO A CA 1
ATOM 632 C 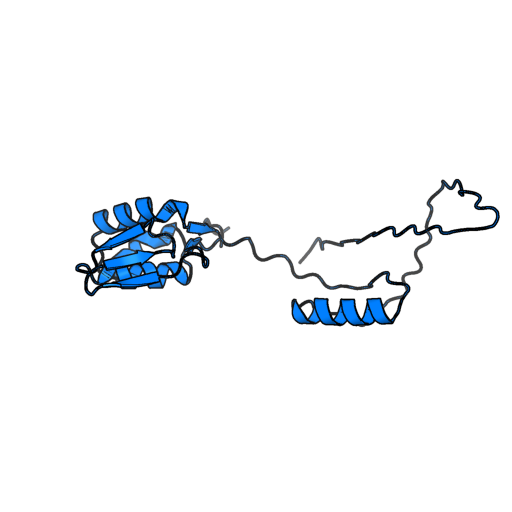C . PRO A 1 81 ? 2.548 7.029 -2.237 1.00 90.00 81 PRO A C 1
ATOM 634 O O . PRO A 1 81 ? 3.515 7.237 -2.960 1.00 90.00 81 PRO A O 1
ATOM 637 N N . LEU A 1 82 ? 2.596 6.174 -1.213 1.00 90.12 82 LEU A N 1
ATOM 638 C CA . LEU A 1 82 ? 3.773 5.396 -0.822 1.00 90.12 82 LEU A CA 1
ATOM 639 C C . LEU A 1 82 ? 3.769 3.980 -1.411 1.00 90.12 82 LEU A C 1
ATOM 641 O O . LEU A 1 82 ? 4.676 3.193 -1.131 1.00 90.12 82 LEU A O 1
ATOM 645 N N . LEU A 1 83 ? 2.742 3.629 -2.189 1.00 91.44 83 LEU A N 1
ATOM 646 C CA . LEU A 1 83 ? 2.639 2.333 -2.840 1.00 91.44 83 LEU A CA 1
ATOM 647 C C . LEU A 1 83 ? 3.385 2.346 -4.171 1.00 91.44 83 LEU A C 1
ATOM 649 O O . LEU A 1 83 ? 3.095 3.143 -5.062 1.00 91.44 83 LEU A O 1
ATOM 653 N N . LEU A 1 84 ? 4.310 1.405 -4.309 1.00 91.69 84 LEU A N 1
ATOM 654 C CA . LEU A 1 84 ? 5.050 1.145 -5.530 1.00 91.69 84 LEU A CA 1
ATOM 655 C C . LEU A 1 84 ? 4.548 -0.148 -6.153 1.00 91.69 84 LEU A C 1
ATOM 657 O O . LEU A 1 84 ? 4.397 -1.163 -5.472 1.00 91.69 84 LEU A O 1
ATOM 661 N N . ASP A 1 85 ? 4.316 -0.107 -7.457 1.00 90.25 85 ASP A N 1
ATOM 662 C CA . ASP A 1 85 ? 4.059 -1.302 -8.242 1.00 90.25 85 ASP A CA 1
ATOM 663 C C . ASP A 1 85 ? 5.401 -1.886 -8.704 1.00 90.25 85 ASP A C 1
ATOM 665 O O . ASP A 1 85 ? 6.275 -1.172 -9.202 1.00 90.25 85 ASP A O 1
ATOM 669 N N . ASP A 1 86 ? 5.579 -3.189 -8.510 1.00 82.00 86 ASP A N 1
ATOM 670 C CA . ASP A 1 86 ? 6.783 -3.900 -8.909 1.00 82.00 86 ASP A CA 1
ATOM 671 C C . ASP A 1 86 ? 6.956 -3.797 -10.420 1.00 82.00 86 ASP A C 1
ATOM 673 O O . ASP A 1 86 ? 6.022 -4.120 -11.168 1.00 82.00 86 ASP A O 1
ATOM 677 N N . PRO A 1 87 ? 8.149 -3.397 -10.898 1.00 74.69 87 PRO A N 1
ATOM 678 C CA . PRO A 1 87 ? 8.411 -3.454 -12.318 1.00 74.69 87 PRO A CA 1
ATOM 679 C C . PRO A 1 87 ? 8.259 -4.910 -12.777 1.00 74.69 87 PRO A C 1
ATOM 681 O O . PRO A 1 87 ? 8.639 -5.835 -12.047 1.00 74.69 87 PRO A O 1
ATOM 684 N N . PRO A 1 88 ? 7.704 -5.141 -13.979 1.00 70.56 88 PRO A N 1
ATOM 685 C CA . PRO A 1 88 ? 7.631 -6.485 -14.525 1.00 70.56 88 PRO A CA 1
ATOM 686 C C . PRO A 1 88 ? 9.034 -7.090 -14.534 1.00 70.56 88 PRO A C 1
ATOM 688 O O . PRO A 1 88 ? 9.998 -6.413 -14.899 1.00 70.56 88 PRO A O 1
ATOM 691 N N . THR A 1 89 ? 9.150 -8.355 -14.123 1.00 68.88 89 THR A N 1
ATOM 692 C CA . THR A 1 89 ? 10.441 -9.044 -14.073 1.00 68.88 89 THR A CA 1
ATOM 693 C C . THR A 1 89 ? 11.126 -8.919 -15.438 1.00 68.88 89 THR A C 1
ATOM 695 O O . THR A 1 89 ? 10.537 -9.334 -16.445 1.00 68.88 89 THR A O 1
ATOM 698 N N . PRO A 1 90 ? 12.330 -8.319 -15.513 1.00 68.00 90 PRO A N 1
ATOM 699 C CA . PRO A 1 90 ? 13.026 -8.177 -16.779 1.00 68.00 90 PRO A CA 1
ATOM 700 C C . PRO A 1 90 ? 13.311 -9.563 -17.355 1.00 68.00 90 PRO A C 1
ATOM 702 O O . PRO A 1 90 ? 13.579 -10.521 -16.626 1.00 68.00 90 PRO A O 1
ATOM 705 N N . ARG A 1 91 ? 13.231 -9.684 -18.684 1.00 74.44 91 ARG A N 1
ATOM 706 C CA . ARG A 1 91 ? 13.569 -10.943 -19.352 1.00 74.44 91 ARG A CA 1
ATOM 707 C C . ARG A 1 91 ? 15.039 -11.280 -19.081 1.00 74.44 91 ARG A C 1
ATOM 709 O O . ARG A 1 91 ? 15.872 -10.380 -19.199 1.00 74.44 91 ARG A O 1
ATOM 716 N N . PRO A 1 92 ? 15.369 -12.544 -18.763 1.00 75.75 92 PRO A N 1
ATOM 717 C CA . PRO A 1 92 ? 16.756 -12.941 -18.582 1.00 75.75 92 PRO A CA 1
ATOM 718 C C . PRO A 1 92 ? 17.529 -12.699 -19.882 1.00 75.75 92 PRO A C 1
ATOM 720 O O . PRO A 1 92 ? 17.076 -13.076 -20.964 1.00 75.75 92 PRO A O 1
ATOM 723 N N . ALA A 1 93 ? 18.691 -12.064 -19.766 1.00 71.94 93 ALA A N 1
ATOM 724 C CA . ALA A 1 93 ? 19.629 -11.843 -20.857 1.00 71.94 93 ALA A CA 1
ATOM 725 C C . ALA A 1 93 ? 21.007 -12.363 -20.438 1.00 71.94 93 ALA A C 1
ATOM 727 O O . ALA A 1 93 ? 21.350 -12.355 -19.256 1.00 71.94 93 ALA A O 1
ATOM 728 N N . TRP A 1 94 ? 21.790 -12.823 -21.407 1.00 73.62 94 TRP A N 1
ATOM 729 C CA . TRP A 1 94 ? 23.188 -13.197 -21.212 1.00 73.62 94 TRP A CA 1
ATOM 730 C C . TRP A 1 94 ? 24.089 -12.238 -21.983 1.00 73.62 94 TRP A C 1
ATOM 732 O O . TRP A 1 94 ? 23.697 -11.679 -23.010 1.00 73.62 94 TRP A O 1
ATOM 742 N N . ILE A 1 95 ? 25.310 -12.064 -21.486 1.00 76.19 95 ILE A N 1
ATOM 743 C CA . ILE A 1 95 ? 26.319 -11.215 -22.116 1.00 76.19 95 ILE A CA 1
ATOM 744 C C . ILE A 1 95 ? 27.281 -12.121 -22.880 1.00 76.19 95 ILE A C 1
ATOM 746 O O . ILE A 1 95 ? 27.929 -12.983 -22.291 1.00 76.19 95 ILE A O 1
ATOM 750 N N . GLU A 1 96 ? 27.335 -11.931 -24.199 1.00 74.06 96 GLU A N 1
ATOM 751 C CA . GLU A 1 96 ? 28.178 -12.722 -25.106 1.00 74.06 96 GLU A CA 1
ATOM 752 C C . GLU A 1 96 ? 29.601 -12.153 -25.216 1.00 74.06 96 GLU A C 1
ATOM 754 O O . GLU A 1 96 ? 30.573 -12.900 -25.244 1.00 74.06 96 GLU A O 1
ATOM 759 N N . SER A 1 97 ? 29.744 -10.824 -25.258 1.00 76.88 97 SER A N 1
ATOM 760 C CA . SER A 1 97 ? 31.048 -10.167 -25.376 1.00 76.88 97 SER A CA 1
ATOM 761 C C . SER A 1 97 ? 31.042 -8.776 -24.753 1.00 76.88 97 SER A C 1
ATOM 763 O O . SER A 1 97 ? 30.088 -8.018 -24.941 1.00 76.88 97 SER A O 1
ATOM 765 N N . ILE A 1 98 ? 32.144 -8.414 -24.097 1.00 75.56 98 ILE A N 1
ATOM 766 C CA . ILE A 1 98 ? 32.406 -7.062 -23.606 1.00 75.56 98 ILE A CA 1
ATOM 767 C C . ILE A 1 98 ? 33.456 -6.457 -24.541 1.00 75.56 98 ILE A C 1
ATOM 769 O O . ILE A 1 98 ? 34.584 -6.932 -24.597 1.00 75.56 98 ILE A O 1
ATOM 773 N N . GLY A 1 99 ? 33.081 -5.443 -25.323 1.00 75.44 99 GLY A N 1
ATOM 774 C CA . GLY A 1 99 ? 33.953 -4.807 -26.320 1.00 75.44 99 GLY A CA 1
ATOM 775 C C . GLY A 1 99 ? 35.018 -3.891 -25.711 1.00 75.44 99 GLY A C 1
ATOM 776 O O . GLY A 1 99 ? 35.116 -2.732 -26.105 1.00 75.44 99 GLY A O 1
ATOM 777 N N . LEU A 1 100 ? 35.772 -4.376 -24.723 1.00 78.69 100 LEU A N 1
ATOM 778 C CA . LEU A 1 100 ? 36.847 -3.636 -24.068 1.00 78.69 100 LEU A CA 1
ATOM 779 C C . LEU A 1 100 ? 38.197 -4.115 -24.603 1.00 78.69 100 LEU A C 1
ATOM 781 O O . LEU A 1 100 ? 38.496 -5.303 -24.595 1.00 78.69 100 LEU A O 1
ATOM 785 N N . ALA A 1 101 ? 39.009 -3.171 -25.079 1.00 74.75 101 ALA A N 1
ATOM 786 C CA . ALA A 1 101 ? 40.347 -3.462 -25.591 1.00 74.75 101 ALA A CA 1
ATOM 787 C C . ALA A 1 101 ? 41.368 -3.706 -24.466 1.00 74.75 101 ALA A C 1
ATOM 789 O O . ALA A 1 101 ? 42.370 -4.385 -24.674 1.00 74.75 101 ALA A O 1
ATOM 790 N N . ASP A 1 102 ? 41.117 -3.146 -23.280 1.00 85.12 102 ASP A N 1
ATOM 791 C CA . ASP A 1 102 ? 41.957 -3.328 -22.101 1.00 85.12 102 ASP A CA 1
ATOM 792 C C . ASP A 1 102 ? 41.465 -4.513 -21.258 1.00 85.12 102 ASP A C 1
ATOM 794 O O . ASP A 1 102 ? 40.354 -4.494 -20.724 1.00 85.12 102 ASP A O 1
ATOM 798 N N . GLY A 1 103 ? 42.322 -5.525 -21.093 1.00 82.25 103 GLY A N 1
ATOM 799 C CA . GLY A 1 103 ? 42.002 -6.740 -20.341 1.00 82.25 103 GLY A CA 1
ATOM 800 C C . GLY A 1 103 ? 41.735 -6.489 -18.854 1.00 82.25 103 GLY A C 1
ATOM 801 O O . GLY A 1 103 ? 40.957 -7.218 -18.238 1.00 82.25 103 GLY A O 1
ATOM 802 N N . ARG A 1 104 ? 42.315 -5.431 -18.267 1.00 84.12 104 ARG A N 1
ATOM 803 C CA . ARG A 1 104 ? 42.035 -5.061 -16.871 1.00 84.12 104 ARG A CA 1
ATOM 804 C C . ARG A 1 104 ? 40.627 -4.487 -16.728 1.00 84.12 104 ARG A C 1
ATOM 806 O O . ARG A 1 104 ? 39.909 -4.857 -15.800 1.00 84.12 104 ARG A O 1
ATOM 813 N N . SER A 1 105 ? 40.228 -3.627 -17.657 1.00 83.12 105 SER A N 1
ATOM 814 C CA . SER A 1 105 ? 38.869 -3.092 -17.743 1.00 83.12 105 SER A CA 1
ATOM 815 C C . SER A 1 105 ? 37.851 -4.193 -18.045 1.00 83.12 105 SER A C 1
ATOM 817 O O . SER A 1 105 ? 36.793 -4.229 -17.421 1.00 83.12 105 SER A O 1
ATOM 819 N N . GLU A 1 106 ? 38.178 -5.133 -18.938 1.00 84.25 106 GLU A N 1
ATOM 820 C CA . GLU A 1 106 ? 37.331 -6.297 -19.223 1.00 84.25 106 GLU A CA 1
ATOM 821 C C . GLU A 1 106 ? 37.124 -7.166 -17.979 1.00 84.25 106 GLU A C 1
ATOM 823 O O . GLU A 1 106 ? 35.992 -7.519 -17.650 1.00 84.25 106 GLU A O 1
ATOM 828 N N . TYR A 1 107 ? 38.200 -7.461 -17.249 1.00 82.56 107 TYR A N 1
ATOM 829 C CA . TYR A 1 107 ? 38.133 -8.219 -16.004 1.00 82.56 107 TYR A CA 1
ATOM 830 C C . TYR A 1 107 ? 37.249 -7.526 -14.955 1.00 82.56 107 TYR A C 1
ATOM 832 O O . TYR A 1 107 ? 36.355 -8.156 -14.392 1.00 82.56 107 TYR A O 1
ATOM 840 N N . ARG A 1 108 ? 37.429 -6.214 -14.744 1.00 87.31 108 ARG A N 1
ATOM 841 C CA . ARG A 1 108 ? 36.611 -5.443 -13.791 1.00 87.31 108 ARG A CA 1
ATOM 842 C C . ARG A 1 108 ? 35.142 -5.368 -14.188 1.00 87.31 108 ARG A C 1
ATOM 844 O O . ARG A 1 108 ? 34.278 -5.455 -13.323 1.00 87.31 108 ARG A O 1
ATOM 851 N N . MET A 1 109 ? 34.857 -5.251 -15.482 1.00 83.38 109 MET A N 1
ATOM 852 C CA . MET A 1 109 ? 33.484 -5.274 -15.979 1.00 83.38 109 MET A CA 1
ATOM 853 C C . MET A 1 109 ? 32.826 -6.637 -15.730 1.00 83.38 109 MET A C 1
ATOM 855 O O . MET A 1 109 ? 31.663 -6.693 -15.342 1.00 83.38 109 MET A O 1
ATOM 859 N N . ARG A 1 110 ? 33.564 -7.742 -15.901 1.00 82.94 110 ARG A N 1
ATOM 860 C CA . ARG A 1 110 ? 33.049 -9.085 -15.591 1.00 82.94 110 ARG A CA 1
ATOM 861 C C . ARG A 1 110 ? 32.750 -9.271 -14.104 1.00 82.94 110 ARG A C 1
ATOM 863 O O . ARG A 1 110 ? 31.719 -9.858 -13.797 1.00 82.94 110 ARG A O 1
ATOM 870 N N . GLU A 1 111 ? 33.609 -8.776 -13.212 1.00 85.88 111 GLU A N 1
ATOM 871 C CA . GLU A 1 111 ? 33.345 -8.808 -11.763 1.00 85.88 111 GLU A CA 1
ATOM 872 C C . GLU A 1 111 ? 32.067 -8.034 -11.417 1.00 85.88 111 GLU A C 1
ATOM 874 O O . GLU A 1 111 ? 31.166 -8.599 -10.806 1.00 85.88 111 GLU A O 1
ATOM 879 N N . ALA A 1 112 ? 31.929 -6.796 -11.904 1.00 86.31 112 ALA A N 1
ATOM 880 C CA . ALA A 1 112 ? 30.743 -5.978 -11.639 1.00 86.31 112 ALA A CA 1
ATOM 881 C C . ALA A 1 112 ? 29.442 -6.633 -12.146 1.00 86.31 112 ALA A C 1
ATOM 883 O O . ALA A 1 112 ? 28.428 -6.643 -11.455 1.00 86.31 112 ALA A O 1
ATOM 884 N N . LEU A 1 113 ? 29.472 -7.239 -13.336 1.00 83.56 113 LEU A N 1
ATOM 885 C CA . LEU A 1 113 ? 28.313 -7.940 -13.896 1.00 83.56 113 LEU A CA 1
ATOM 886 C C . LEU A 1 113 ? 27.954 -9.213 -13.117 1.00 83.56 113 LEU A C 1
ATOM 888 O O . LEU A 1 113 ? 26.774 -9.559 -13.020 1.00 83.56 113 LEU A O 1
ATOM 892 N N . ALA A 1 114 ? 28.952 -9.913 -12.576 1.00 83.44 114 ALA A N 1
ATOM 893 C CA . ALA A 1 114 ? 28.725 -11.072 -11.721 1.00 83.44 114 ALA A CA 1
ATOM 894 C C . ALA A 1 114 ? 28.077 -10.665 -10.387 1.00 83.44 114 ALA A C 1
ATOM 896 O O . ALA A 1 114 ? 27.145 -11.342 -9.949 1.00 83.44 114 ALA A O 1
ATOM 897 N N . ASP A 1 115 ? 28.500 -9.541 -9.798 1.00 82.19 115 ASP A N 1
ATOM 898 C CA . ASP A 1 115 ? 27.905 -8.979 -8.577 1.00 82.19 115 ASP A CA 1
ATOM 899 C C . ASP A 1 115 ? 26.434 -8.570 -8.784 1.00 82.19 115 ASP A C 1
ATOM 901 O O . ASP A 1 115 ? 25.602 -8.747 -7.893 1.00 82.19 115 ASP A O 1
ATOM 905 N N . GLU A 1 116 ? 26.074 -8.111 -9.987 1.00 80.88 116 GLU A N 1
ATOM 906 C CA . GLU A 1 116 ? 24.684 -7.825 -10.381 1.00 80.88 116 GLU A CA 1
ATOM 907 C C . GLU A 1 116 ? 23.857 -9.088 -10.710 1.00 80.88 116 GLU A C 1
ATOM 909 O O . GLU A 1 116 ? 22.677 -9.002 -11.058 1.00 80.88 116 GLU A O 1
ATOM 914 N N . GLY A 1 117 ? 24.451 -10.282 -10.605 1.00 75.12 117 GLY A N 1
ATOM 915 C CA . GLY A 1 117 ? 23.778 -11.558 -10.858 1.00 75.12 117 GLY A CA 1
ATOM 916 C C . GLY A 1 117 ? 23.624 -11.915 -12.340 1.00 75.12 117 GLY A C 1
ATOM 917 O O . GLY A 1 117 ? 22.871 -12.837 -12.678 1.00 75.12 117 GLY A O 1
ATOM 918 N N . SER A 1 118 ? 24.334 -11.228 -13.240 1.00 74.62 118 SER A N 1
ATOM 919 C CA . SER A 1 118 ? 24.333 -11.558 -14.668 1.00 74.62 118 SER A CA 1
ATOM 920 C C . SER A 1 118 ? 25.133 -12.835 -14.928 1.00 74.62 118 SER A C 1
ATOM 922 O O . SER A 1 118 ? 26.288 -12.967 -14.522 1.00 74.62 118 SER A O 1
ATOM 924 N N . ARG A 1 119 ? 24.541 -13.794 -15.652 1.00 64.88 119 ARG A N 1
ATOM 925 C CA . ARG A 1 119 ? 25.258 -15.013 -16.061 1.00 64.88 119 ARG A CA 1
ATOM 926 C C . ARG A 1 119 ? 26.051 -14.770 -17.340 1.00 64.88 119 ARG A C 1
ATOM 928 O O . ARG A 1 119 ? 25.496 -14.395 -18.372 1.00 64.88 119 ARG A O 1
ATOM 935 N N . TRP A 1 120 ? 27.346 -15.052 -17.266 1.00 62.69 120 TRP A N 1
ATOM 936 C CA . TRP A 1 120 ? 28.250 -15.080 -18.411 1.00 62.69 120 TRP A CA 1
ATOM 937 C C . TRP A 1 120 ? 28.118 -16.397 -19.187 1.00 62.69 120 TRP A C 1
ATOM 939 O O . TRP A 1 120 ? 28.062 -17.472 -18.585 1.00 62.69 120 TRP A O 1
ATOM 949 N N . SER A 1 121 ? 28.118 -16.332 -20.521 1.00 60.94 121 SER A N 1
ATOM 950 C CA . SER A 1 121 ? 28.233 -17.517 -21.377 1.00 60.94 121 SER A CA 1
ATOM 951 C C . SER A 1 121 ? 29.623 -17.586 -22.006 1.00 60.94 121 SER A C 1
ATOM 953 O O . SER A 1 121 ? 29.981 -16.740 -22.816 1.00 60.94 121 SER A O 1
ATOM 955 N N . THR A 1 122 ? 30.389 -18.637 -21.706 1.00 54.66 122 THR A N 1
ATOM 956 C CA . THR A 1 122 ? 31.741 -18.854 -22.267 1.00 54.66 122 THR A CA 1
ATOM 957 C C . THR A 1 122 ? 31.731 -19.311 -23.735 1.00 54.66 122 THR A C 1
ATOM 959 O O . THR A 1 122 ? 32.783 -19.432 -24.355 1.00 54.66 122 THR A O 1
ATOM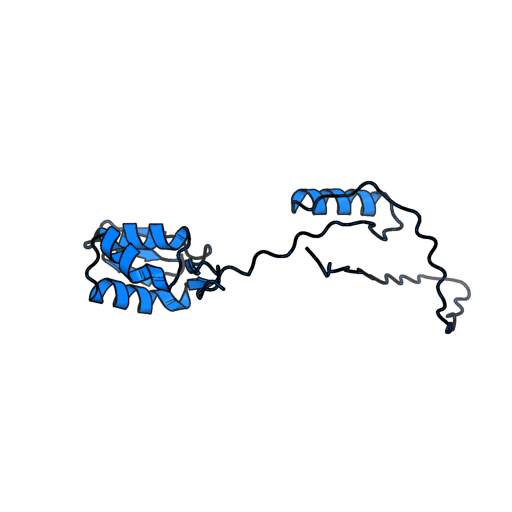 962 N N . THR A 1 123 ? 30.560 -19.553 -24.335 1.00 50.34 123 THR A N 1
ATOM 963 C CA . THR A 1 123 ? 30.487 -19.997 -25.736 1.00 50.34 123 THR A CA 1
ATOM 964 C C . THR A 1 123 ? 30.569 -18.796 -26.673 1.00 50.34 123 THR A C 1
ATOM 966 O O . THR A 1 123 ? 29.563 -18.336 -27.201 1.00 50.34 123 THR A O 1
ATOM 969 N N . ALA A 1 124 ? 31.781 -18.296 -26.898 1.00 41.91 124 ALA A N 1
ATOM 970 C CA . ALA A 1 124 ? 32.062 -17.456 -28.051 1.00 41.91 124 ALA A CA 1
ATOM 971 C C . ALA A 1 124 ? 32.025 -18.346 -29.305 1.00 41.91 124 ALA A C 1
ATOM 973 O O . ALA A 1 124 ? 32.999 -19.033 -29.617 1.00 41.91 124 ALA A O 1
ATOM 974 N N . GLN A 1 125 ? 30.903 -18.378 -30.029 1.00 40.41 125 GLN A N 1
ATOM 975 C CA . GLN A 1 125 ? 30.955 -18.825 -31.419 1.00 40.41 125 GLN A CA 1
ATOM 976 C C . GLN A 1 125 ? 31.573 -17.690 -32.242 1.00 40.41 125 GLN A C 1
ATOM 978 O O . GLN A 1 125 ? 31.034 -16.581 -32.231 1.00 40.41 125 GLN A O 1
ATOM 983 N N . PRO A 1 126 ? 32.663 -17.922 -32.997 1.00 36.94 126 PRO A N 1
ATOM 984 C CA . PRO A 1 126 ? 33.145 -16.945 -33.957 1.00 36.94 126 PRO A CA 1
ATOM 985 C C . PRO A 1 126 ? 32.142 -16.887 -35.113 1.00 36.94 126 PRO A C 1
ATOM 987 O O . PRO A 1 126 ? 32.313 -17.526 -36.152 1.00 36.94 126 PRO A O 1
ATOM 990 N N . THR A 1 127 ? 31.056 -16.132 -34.950 1.00 41.00 127 THR A N 1
ATOM 991 C CA . THR A 1 127 ? 30.231 -15.773 -36.095 1.00 41.00 127 THR A CA 1
ATOM 992 C C . THR A 1 127 ? 31.019 -14.759 -36.915 1.00 41.00 127 THR A C 1
ATOM 994 O O . THR A 1 127 ? 31.157 -13.586 -36.577 1.00 41.00 127 THR A O 1
ATOM 997 N N . ARG A 1 128 ? 31.600 -15.252 -38.009 1.00 35.78 128 ARG A N 1
ATOM 998 C CA . ARG A 1 128 ? 32.197 -14.456 -39.080 1.00 35.78 128 ARG A CA 1
ATOM 999 C C . ARG A 1 128 ? 31.107 -13.576 -39.699 1.00 35.78 128 ARG A C 1
ATOM 1001 O O . ARG A 1 128 ? 30.473 -13.965 -40.677 1.00 35.78 128 ARG A O 1
ATOM 1008 N N . TRP A 1 129 ? 30.879 -12.394 -39.137 1.00 40.47 129 TRP A N 1
ATOM 1009 C CA . TRP A 1 129 ? 30.007 -11.392 -39.742 1.00 40.47 129 TRP A CA 1
ATOM 1010 C C . TRP A 1 129 ? 30.792 -10.582 -40.774 1.00 40.47 129 TRP A C 1
ATOM 1012 O O . TRP A 1 129 ? 31.757 -9.890 -40.462 1.00 40.47 129 TRP A O 1
ATOM 1022 N N . ARG A 1 130 ? 30.357 -10.688 -42.032 1.00 34.41 130 ARG A N 1
ATOM 1023 C CA . ARG A 1 130 ? 30.750 -9.822 -43.145 1.00 34.41 130 ARG A CA 1
ATOM 1024 C C . ARG A 1 130 ? 29.946 -8.526 -43.011 1.00 34.41 130 ARG A C 1
ATOM 1026 O O . ARG A 1 130 ? 28.748 -8.518 -43.279 1.00 34.41 130 ARG A O 1
ATOM 1033 N N . SER A 1 131 ? 30.578 -7.447 -42.569 1.00 40.75 131 SER A N 1
ATOM 1034 C CA . SER A 1 131 ? 29.990 -6.109 -42.596 1.00 40.75 131 SER A CA 1
ATOM 1035 C C . SER A 1 131 ? 29.965 -5.593 -44.037 1.00 40.75 131 SER A C 1
ATOM 1037 O O . SER A 1 131 ? 30.991 -5.226 -44.599 1.00 40.75 131 SER A O 1
ATOM 1039 N N . SER A 1 132 ? 28.787 -5.544 -44.659 1.00 36.12 132 SER A N 1
ATOM 1040 C CA . SER A 1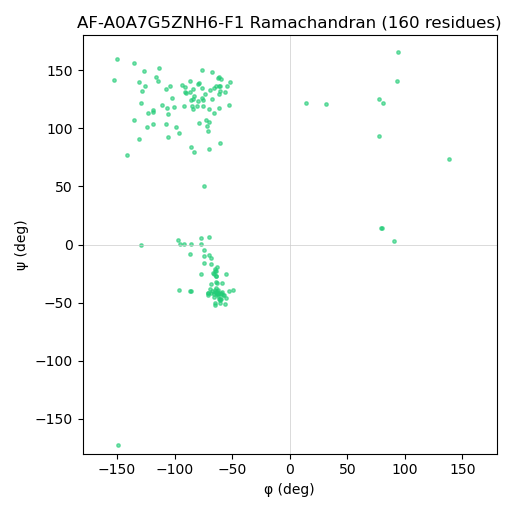 132 ? 28.530 -4.581 -45.732 1.00 36.12 132 SER A CA 1
ATOM 1041 C C . SER A 1 132 ? 28.072 -3.281 -45.073 1.00 36.12 132 SER A C 1
ATOM 1043 O O . SER A 1 132 ? 26.878 -3.054 -44.886 1.00 36.12 132 SER A O 1
ATOM 1045 N N . TRP A 1 133 ? 29.030 -2.467 -44.645 1.00 36.59 133 TRP A N 1
ATOM 1046 C CA . TRP A 1 133 ? 28.793 -1.059 -44.346 1.00 36.59 133 TRP A CA 1
ATOM 1047 C C . TRP A 1 133 ? 29.677 -0.247 -45.282 1.00 36.59 133 TRP A C 1
ATOM 1049 O O . TRP A 1 133 ? 30.894 -0.190 -45.126 1.00 36.59 133 TRP A O 1
ATOM 1059 N N . SER A 1 134 ? 29.038 0.309 -46.305 1.00 42.69 134 SER A N 1
ATOM 1060 C CA . SER A 1 134 ? 29.608 1.298 -47.207 1.00 42.69 134 SER A CA 1
ATOM 1061 C C . SER A 1 134 ? 29.531 2.653 -46.512 1.00 42.69 134 SER A C 1
ATOM 1063 O O . SER A 1 134 ? 28.431 3.105 -46.200 1.00 42.69 134 SER A O 1
ATOM 1065 N N . GLY A 1 135 ? 30.673 3.295 -46.278 1.00 30.67 135 GLY A N 1
ATOM 1066 C CA . GLY A 1 135 ? 30.709 4.690 -45.839 1.00 30.67 135 GLY A CA 1
ATOM 1067 C C . GLY A 1 135 ? 31.740 4.969 -44.756 1.00 30.67 135 GLY A C 1
ATOM 1068 O O . GLY A 1 135 ? 31.385 5.210 -43.607 1.00 30.67 135 GLY A O 1
ATOM 1069 N N . GLU A 1 136 ? 33.012 4.977 -45.143 1.00 34.91 136 GLU A N 1
ATOM 1070 C CA . GLU A 1 136 ? 34.011 5.833 -44.496 1.00 34.91 136 GLU A CA 1
ATOM 1071 C C . GLU A 1 136 ? 33.800 7.277 -44.991 1.00 34.91 136 GLU A C 1
ATOM 1073 O O . GLU A 1 136 ? 33.373 7.495 -46.128 1.00 34.91 136 GLU A O 1
ATOM 1078 N N . PRO A 1 137 ? 34.126 8.273 -44.158 1.00 37.97 137 PRO A N 1
ATOM 1079 C CA . PRO A 1 137 ? 35.419 8.904 -44.383 1.00 37.97 137 PRO A CA 1
ATOM 1080 C C . PRO A 1 137 ? 36.279 8.911 -43.119 1.00 37.97 137 PRO A C 1
ATOM 1082 O O . PRO A 1 137 ? 35.821 9.225 -42.021 1.00 37.97 137 PRO A O 1
ATOM 1085 N N . GLN A 1 138 ? 37.556 8.588 -43.309 1.00 46.31 138 GLN A N 1
ATOM 1086 C CA . GLN A 1 138 ? 38.602 8.684 -42.296 1.00 46.31 138 GLN A CA 1
ATOM 1087 C C . GLN A 1 138 ? 38.840 10.135 -41.864 1.00 46.31 138 GLN A C 1
ATOM 1089 O O . GLN A 1 138 ? 39.012 10.997 -42.732 1.00 46.31 138 GLN A O 1
ATOM 1094 N N . PRO A 1 139 ? 38.994 10.425 -40.563 1.00 34.62 139 PRO A N 1
ATOM 1095 C CA . PRO A 1 139 ? 39.763 11.583 -40.146 1.00 34.62 139 PRO A CA 1
ATOM 1096 C C . PRO A 1 139 ? 41.259 11.275 -40.314 1.00 34.62 139 PRO A C 1
ATOM 1098 O O . PRO A 1 139 ? 41.800 10.347 -39.714 1.00 34.62 139 PRO A O 1
ATOM 1101 N N . ARG A 1 140 ? 41.942 12.064 -41.149 1.00 33.53 140 ARG A N 1
ATOM 1102 C CA . ARG A 1 140 ? 43.408 12.122 -41.175 1.00 33.53 140 ARG A CA 1
ATOM 1103 C C . ARG A 1 140 ? 43.888 12.807 -39.892 1.00 33.53 140 ARG A C 1
ATOM 1105 O O . ARG A 1 140 ? 43.631 13.993 -39.720 1.00 33.53 140 ARG A O 1
ATOM 1112 N N . CYS A 1 141 ? 44.625 12.096 -39.042 1.00 33.72 141 CYS A N 1
ATOM 1113 C CA . CYS A 1 141 ? 45.398 12.693 -37.951 1.00 33.72 141 CYS A CA 1
ATOM 1114 C C . CYS A 1 141 ? 46.890 12.627 -38.294 1.00 33.72 141 CYS A C 1
ATOM 1116 O O . CYS A 1 141 ? 47.521 11.574 -38.223 1.00 33.72 141 CYS A O 1
ATOM 1118 N N . SER A 1 142 ? 47.446 13.766 -38.694 1.00 36.00 142 SER A N 1
ATOM 1119 C CA . SER A 1 142 ? 48.883 14.013 -38.782 1.00 36.00 142 SER A CA 1
ATOM 1120 C C . SER A 1 142 ? 49.425 14.425 -37.412 1.00 36.00 142 SER A C 1
ATOM 1122 O O . SER A 1 142 ? 48.889 15.341 -36.805 1.00 36.00 142 SER A O 1
ATOM 1124 N N . SER A 1 143 ? 50.474 13.723 -36.972 1.00 45.47 143 SER A N 1
ATOM 1125 C CA . SER A 1 143 ? 51.505 14.089 -35.984 1.00 45.47 143 SER A CA 1
ATOM 1126 C C . SER A 1 143 ? 51.140 15.031 -34.818 1.00 45.47 143 SER A C 1
ATOM 1128 O O . SER A 1 143 ? 50.914 16.219 -35.016 1.00 45.47 143 SER A O 1
ATOM 1130 N N . HIS A 1 144 ? 51.341 14.498 -33.605 1.00 39.38 144 HIS A N 1
ATOM 1131 C CA . HIS A 1 144 ? 51.378 15.143 -32.283 1.00 39.38 144 HIS A CA 1
ATOM 1132 C C . HIS A 1 144 ? 50.027 15.443 -31.597 1.00 39.38 144 HIS A C 1
ATOM 1134 O O . HIS A 1 144 ? 49.221 16.230 -32.068 1.00 39.38 144 HIS A O 1
ATOM 1140 N N . ALA A 1 145 ? 49.905 14.862 -30.393 1.00 36.25 145 ALA A N 1
ATOM 1141 C CA . ALA A 1 145 ? 48.907 15.061 -29.334 1.00 36.25 145 ALA A CA 1
ATOM 1142 C C . ALA A 1 145 ? 47.511 14.412 -29.507 1.00 36.25 145 ALA A C 1
ATOM 1144 O O . ALA A 1 145 ? 46.823 14.600 -30.499 1.00 36.25 145 ALA A O 1
ATOM 1145 N N . SER A 1 146 ? 47.146 13.633 -28.476 1.00 43.72 146 SER A N 1
ATOM 1146 C CA . SER A 1 146 ? 45.853 13.038 -28.094 1.00 43.72 146 SER A CA 1
ATOM 1147 C C . SER A 1 146 ? 44.697 13.007 -29.100 1.00 43.72 146 SER A C 1
ATOM 1149 O O . SER A 1 146 ? 44.115 14.030 -29.446 1.00 43.72 146 SER A O 1
ATOM 1151 N N . CYS A 1 147 ? 44.220 11.795 -29.391 1.00 31.69 147 CYS A N 1
ATOM 1152 C CA . CYS A 1 147 ? 42.836 11.553 -29.802 1.00 31.69 147 CYS A CA 1
ATOM 1153 C C . CYS A 1 147 ? 42.258 10.399 -28.970 1.00 31.69 147 CYS A C 1
ATOM 1155 O O . CYS A 1 147 ? 42.368 9.231 -29.335 1.00 31.69 147 CYS A O 1
ATOM 1157 N N . GLU A 1 148 ? 41.645 10.737 -27.833 1.00 43.34 148 GLU A N 1
ATOM 1158 C CA . GLU A 1 148 ? 40.620 9.894 -27.216 1.00 43.34 148 GLU A CA 1
ATOM 1159 C C . GLU A 1 148 ? 39.396 9.888 -28.136 1.00 43.34 148 GLU A C 1
ATOM 1161 O O . GLU A 1 148 ? 38.857 10.930 -28.505 1.00 43.34 148 GLU A O 1
ATOM 1166 N N . THR A 1 149 ? 38.934 8.708 -28.532 1.00 39.59 149 THR A N 1
ATOM 1167 C CA . THR A 1 149 ? 37.608 8.550 -29.137 1.00 39.59 149 THR A CA 1
ATOM 1168 C C . THR A 1 149 ? 37.009 7.251 -28.623 1.00 39.59 149 THR A C 1
ATOM 1170 O O . THR A 1 149 ? 36.991 6.222 -29.293 1.00 39.59 149 THR A O 1
ATOM 1173 N N . THR A 1 150 ? 36.526 7.301 -27.385 1.00 38.78 150 THR A N 1
ATOM 1174 C CA . THR A 1 150 ? 35.701 6.251 -26.790 1.00 38.78 150 THR A CA 1
ATOM 1175 C C . THR A 1 150 ? 34.335 6.264 -27.472 1.00 38.78 150 THR A C 1
ATOM 1177 O O . THR A 1 150 ? 33.511 7.139 -27.214 1.00 38.78 150 THR A O 1
ATOM 1180 N N . ARG A 1 151 ? 34.066 5.294 -28.353 1.00 38.69 151 ARG A N 1
ATOM 1181 C CA . ARG A 1 151 ? 32.696 4.981 -28.787 1.00 38.69 151 ARG A CA 1
ATOM 1182 C C . ARG A 1 151 ? 32.188 3.776 -28.007 1.00 38.69 151 ARG A C 1
ATOM 1184 O O . ARG A 1 151 ? 32.499 2.635 -28.332 1.00 38.69 151 ARG A O 1
ATOM 1191 N N . LEU A 1 152 ? 31.371 4.050 -26.995 1.00 33.50 152 LEU A N 1
ATOM 1192 C CA . LEU A 1 152 ? 30.504 3.063 -26.359 1.00 33.50 152 LEU A CA 1
ATOM 1193 C C . LEU A 1 152 ? 29.458 2.602 -27.379 1.00 33.50 152 LEU A C 1
ATOM 1195 O O . LEU A 1 152 ? 28.595 3.374 -27.786 1.00 33.50 152 LEU A O 1
ATOM 1199 N N . THR A 1 153 ? 29.523 1.340 -27.795 1.00 39.56 153 THR A N 1
ATOM 1200 C CA . THR A 1 153 ? 28.409 0.688 -28.492 1.00 39.56 153 THR A CA 1
ATOM 1201 C C . THR A 1 153 ? 28.048 -0.577 -27.726 1.00 39.56 153 THR A C 1
ATOM 1203 O O . THR A 1 153 ? 28.737 -1.587 -27.801 1.00 39.56 153 THR A O 1
ATOM 1206 N N . SER A 1 154 ? 26.983 -0.514 -26.928 1.00 36.41 154 SER A N 1
ATOM 1207 C CA . SER A 1 154 ? 26.359 -1.700 -26.341 1.00 36.41 154 SER A CA 1
ATOM 1208 C C . SER A 1 154 ? 25.272 -2.196 -27.295 1.00 36.41 154 SER A C 1
ATOM 1210 O O . SER A 1 154 ? 24.457 -1.416 -27.794 1.00 36.41 154 SER A O 1
ATOM 1212 N N . ARG A 1 155 ? 25.279 -3.497 -27.612 1.00 44.22 155 ARG A N 1
ATOM 1213 C CA . ARG A 1 155 ? 24.310 -4.109 -28.530 1.00 44.22 155 ARG A CA 1
ATOM 1214 C C . ARG A 1 155 ? 23.506 -5.172 -27.795 1.00 44.22 155 ARG A C 1
ATOM 1216 O O . ARG A 1 155 ? 24.038 -6.198 -27.395 1.00 44.22 155 ARG A O 1
ATOM 1223 N N . TRP A 1 156 ? 22.215 -4.910 -27.651 1.00 39.91 156 TRP A N 1
ATOM 1224 C CA . TRP A 1 156 ? 21.253 -5.793 -27.001 1.00 39.91 156 TRP A CA 1
ATOM 1225 C C . TRP A 1 156 ? 20.566 -6.678 -28.043 1.00 39.91 156 TRP A C 1
ATOM 1227 O O . TRP A 1 156 ? 20.176 -6.194 -29.108 1.00 39.91 156 TRP A O 1
ATOM 1237 N N . ARG A 1 157 ? 20.383 -7.968 -27.744 1.00 37.03 157 ARG A N 1
ATOM 1238 C CA . ARG A 1 157 ? 19.551 -8.876 -28.545 1.00 37.03 157 ARG A CA 1
ATOM 1239 C C . ARG A 1 157 ? 18.414 -9.387 -27.660 1.00 37.03 157 ARG A C 1
ATOM 1241 O O . ARG A 1 157 ? 18.662 -10.057 -26.666 1.00 37.03 157 ARG A O 1
ATOM 1248 N N . SER A 1 158 ? 17.173 -9.047 -28.004 1.00 38.19 158 SER A N 1
ATOM 1249 C CA . SER A 1 158 ? 15.974 -9.601 -27.370 1.00 38.19 158 SER A CA 1
ATOM 1250 C C . SER A 1 158 ? 15.516 -10.845 -28.129 1.00 38.19 158 SER A C 1
ATOM 1252 O O . SER A 1 158 ? 15.486 -10.847 -29.361 1.00 38.19 158 SER A O 1
ATOM 1254 N N . ASN A 1 159 ? 15.168 -11.913 -27.406 1.00 38.75 159 ASN A N 1
ATOM 1255 C CA . ASN A 1 159 ? 14.647 -13.124 -28.031 1.00 38.75 159 ASN A CA 1
ATOM 1256 C C . ASN A 1 159 ? 13.158 -12.933 -28.370 1.00 38.75 159 ASN A C 1
ATOM 1258 O O . ASN A 1 159 ? 12.347 -12.617 -27.490 1.00 38.75 159 ASN A O 1
ATOM 1262 N N . ARG A 1 160 ? 12.808 -13.112 -29.648 1.00 39.41 160 ARG A N 1
ATOM 1263 C CA . ARG A 1 160 ? 11.482 -13.618 -30.017 1.00 39.41 160 ARG A CA 1
ATOM 1264 C C . ARG A 1 160 ? 11.538 -15.124 -29.788 1.00 39.41 160 ARG A C 1
ATOM 1266 O O . ARG A 1 160 ? 12.550 -15.735 -30.102 1.00 39.41 160 ARG A O 1
ATOM 1273 N N . ASP A 1 161 ? 10.459 -15.657 -29.241 1.00 41.91 161 ASP A N 1
ATOM 1274 C CA . ASP A 1 161 ? 10.207 -17.083 -29.040 1.00 41.91 161 ASP A CA 1
ATOM 1275 C C . ASP A 1 161 ? 10.942 -17.720 -27.847 1.00 41.91 161 ASP A C 1
ATOM 1277 O O . ASP A 1 161 ? 12.087 -18.165 -27.931 1.00 41.91 161 ASP A O 1
ATOM 1281 N N . ALA A 1 162 ? 10.231 -17.738 -26.715 1.00 36.97 162 ALA A N 1
ATOM 1282 C CA . ALA A 1 162 ? 10.163 -18.828 -25.737 1.00 36.97 162 ALA A CA 1
ATOM 1283 C C . ALA A 1 162 ? 8.974 -18.568 -24.799 1.00 36.97 162 ALA A C 1
ATOM 1285 O O . ALA A 1 162 ? 8.906 -17.441 -24.251 1.00 36.97 162 ALA A O 1
#

Mean predicted aligned error: 16.02 Å

Secondary structure (DSSP, 8-state):
--SS--PPEEE-TTS-EEE-SSSEEEESSSS-EEEESSSHHHHHHHHHHHT-B-GGGHHHHHHHTT--HHHHHHHHHHHGGGEEEPPPPPPP--B-----SSHHHHHHHHHHHHHTTPPB-----------------PPP--SSS------------PPP--

Foldseek 3Di:
DDPADPKWKAFAPQFDFDDPDPFWIGTRDVRPDIDGCVPVLVVVLNVVRRVTDGPVCQQVSSVVSVHDNVRSVVVCVVRVVRMDIDDDDDDQDADQDDPDPDPVVVVVVVVVCVVVVHDYDPDDDPPPDDDPDPDDDDDDDDDDDDDDDDDDDDDDDDDDDD